Protein AF-A0A9Q8Q6I7-F1 (afdb_monomer)

Organism: NCBI:txid2060973

Secondary structure (DSSP, 8-state):
-HHHHHTT--HHHHHHHHHHHHHHHIIIIIHHHHHHHHHHHH-HHHHHHHHHHHHHHHHHH---TT--HHHHHHH--HHHHHHS-HHHHHHHHHHHHHH-----EEE--SSS-EE-TTSS-EE-TTPEEE-

Nearest PDB structures (foldseek):
  7nhl-assembly1_0  TM=2.483E-01  e=8.292E+00  Staphylococcus haemolyticus

Sequence (131 aa):
MQAMIEQRDDDIAISSFIIGAIFAGLINSWYNAAWIPCFLSYDSYWHERLRREVDEVVLKHRISRYETAADVLSRLSIREWEHEFPLIELGLRDSIRIVMTGASFRKNISGGGIRIGDSDEMIPNNAFAVC

Structure (mmCIF, N/CA/C/O backbone):
data_AF-A0A9Q8Q6I7-F1
#
_entry.id   AF-A0A9Q8Q6I7-F1
#
loop_
_atom_site.group_PDB
_atom_site.id
_atom_site.type_symbol
_atom_site.label_atom_id
_atom_site.label_alt_id
_atom_site.label_comp_id
_atom_site.label_asym_id
_atom_site.label_entity_id
_atom_site.label_seq_id
_atom_site.pdbx_PDB_ins_code
_atom_site.Cartn_x
_atom_site.Cartn_y
_atom_site.Cartn_z
_atom_site.occupancy
_atom_site.B_iso_or_equiv
_atom_site.auth_seq_id
_atom_site.auth_comp_id
_atom_site.auth_asym_id
_atom_site.auth_atom_id
_atom_site.pdbx_PDB_model_num
ATOM 1 N N . MET A 1 1 ? 17.477 13.407 -0.667 1.00 80.75 1 MET A N 1
ATOM 2 C CA . MET A 1 1 ? 17.737 14.823 -0.330 1.00 80.75 1 MET A CA 1
ATOM 3 C C . MET A 1 1 ? 19.165 15.023 0.163 1.00 80.75 1 MET A C 1
ATOM 5 O O . MET A 1 1 ? 19.909 15.659 -0.560 1.00 80.75 1 MET A O 1
ATOM 9 N N . GLN A 1 2 ? 19.584 14.438 1.295 1.00 85.88 2 GLN A N 1
ATOM 10 C CA . GLN A 1 2 ? 20.948 14.627 1.825 1.00 85.88 2 GLN A CA 1
ATOM 11 C C . GLN A 1 2 ? 22.056 14.346 0.790 1.00 85.88 2 GLN A C 1
ATOM 13 O O . GLN A 1 2 ? 22.913 15.189 0.563 1.00 85.88 2 GLN A O 1
ATOM 18 N N . ALA A 1 3 ? 21.955 13.229 0.063 1.00 91.75 3 ALA A N 1
ATOM 19 C CA . ALA A 1 3 ? 22.897 12.896 -1.008 1.00 91.75 3 ALA A CA 1
ATOM 20 C C . ALA A 1 3 ? 22.948 13.931 -2.156 1.00 91.75 3 ALA A C 1
ATOM 22 O O . ALA A 1 3 ? 24.001 14.112 -2.753 1.00 91.75 3 ALA A O 1
ATOM 23 N N . MET A 1 4 ? 21.834 14.610 -2.459 1.00 92.75 4 MET A N 1
ATOM 24 C CA . MET A 1 4 ? 21.757 15.632 -3.518 1.00 92.75 4 MET A CA 1
ATOM 25 C C . MET A 1 4 ? 22.390 16.954 -3.064 1.00 92.75 4 MET A C 1
ATOM 27 O O . MET A 1 4 ? 23.092 17.609 -3.825 1.00 92.75 4 MET A O 1
ATOM 31 N N . ILE A 1 5 ? 22.211 17.307 -1.785 1.00 92.75 5 ILE A N 1
ATOM 32 C CA . ILE A 1 5 ? 22.880 18.459 -1.160 1.00 92.75 5 ILE A CA 1
ATOM 33 C C . ILE A 1 5 ? 24.399 18.251 -1.169 1.00 92.75 5 ILE A C 1
ATOM 35 O O . ILE A 1 5 ? 25.155 19.151 -1.526 1.00 92.75 5 ILE A O 1
ATOM 39 N N . GLU A 1 6 ? 24.852 17.048 -0.815 1.00 95.31 6 GLU A N 1
ATOM 40 C CA . GLU A 1 6 ? 26.274 16.684 -0.826 1.00 95.31 6 GLU A CA 1
ATOM 41 C C . GLU A 1 6 ? 26.877 16.723 -2.237 1.00 95.31 6 GLU A C 1
ATOM 43 O O . GLU A 1 6 ? 28.029 17.127 -2.403 1.00 95.31 6 GLU A O 1
ATOM 48 N N . GLN A 1 7 ? 26.086 16.378 -3.257 1.00 94.88 7 GLN A N 1
ATOM 49 C CA . GLN A 1 7 ? 26.461 16.475 -4.673 1.00 94.88 7 GLN A CA 1
ATOM 50 C C . GLN A 1 7 ? 26.379 17.902 -5.234 1.00 94.88 7 GLN A C 1
ATOM 52 O O . GLN A 1 7 ? 26.824 18.134 -6.356 1.00 94.88 7 GLN A O 1
ATOM 57 N N . ARG A 1 8 ? 25.901 18.869 -4.435 1.00 93.06 8 ARG A N 1
ATOM 58 C CA . ARG A 1 8 ? 25.655 20.261 -4.843 1.00 93.06 8 ARG A CA 1
ATOM 59 C C . ARG A 1 8 ? 24.715 20.359 -6.045 1.00 93.06 8 ARG A C 1
ATOM 61 O O . ARG A 1 8 ? 24.922 21.197 -6.924 1.00 93.06 8 ARG A O 1
ATOM 68 N N . ASP A 1 9 ? 23.700 19.500 -6.067 1.00 93.50 9 ASP A N 1
ATOM 69 C CA . ASP A 1 9 ? 22.609 19.608 -7.029 1.00 93.50 9 ASP A CA 1
ATOM 70 C C . ASP A 1 9 ? 21.893 20.956 -6.867 1.00 93.50 9 ASP A C 1
ATOM 72 O O . ASP A 1 9 ? 21.823 21.515 -5.772 1.00 93.50 9 ASP A O 1
ATOM 76 N N . ASP A 1 10 ? 21.353 21.472 -7.970 1.00 95.50 10 ASP A N 1
ATOM 77 C CA . ASP A 1 10 ? 20.611 22.732 -7.988 1.00 95.50 10 ASP A CA 1
ATOM 78 C C . ASP A 1 10 ? 19.342 22.668 -7.115 1.00 95.50 10 ASP A C 1
ATOM 80 O O . ASP A 1 10 ? 18.645 21.647 -7.067 1.00 95.50 10 ASP A O 1
ATOM 84 N N . ASP A 1 11 ? 18.998 23.780 -6.461 1.00 94.06 11 ASP A N 1
ATOM 85 C CA . ASP A 1 11 ? 17.848 23.865 -5.554 1.00 94.06 11 ASP A CA 1
ATOM 86 C C . ASP A 1 11 ? 16.521 23.500 -6.247 1.00 94.06 11 ASP A C 1
ATOM 88 O O . ASP A 1 11 ? 15.635 22.901 -5.622 1.00 94.06 11 ASP A O 1
ATOM 92 N N . ILE A 1 12 ? 16.370 23.796 -7.546 1.00 95.06 12 ILE A N 1
ATOM 93 C CA . ILE A 1 12 ? 15.186 23.415 -8.330 1.00 95.06 12 ILE A CA 1
ATOM 94 C C . ILE A 1 12 ? 15.158 21.900 -8.540 1.00 95.06 12 ILE A C 1
ATOM 96 O O . ILE A 1 12 ? 14.086 21.294 -8.459 1.00 95.06 12 ILE A O 1
ATOM 100 N N . ALA A 1 13 ? 16.309 21.265 -8.771 1.00 94.00 13 ALA A N 1
ATOM 101 C CA . ALA A 1 13 ? 16.401 19.814 -8.916 1.00 94.00 13 ALA A CA 1
ATOM 102 C C . ALA A 1 13 ? 16.054 19.098 -7.600 1.00 94.00 13 ALA A C 1
ATOM 104 O O . ALA A 1 13 ? 15.245 18.165 -7.599 1.00 94.00 13 ALA A O 1
ATOM 105 N N . ILE A 1 14 ? 16.583 19.584 -6.472 1.00 94.88 14 ILE A N 1
ATOM 106 C CA . ILE A 1 14 ? 16.255 19.072 -5.133 1.00 94.88 14 ILE A CA 1
ATOM 107 C C . ILE A 1 14 ? 14.756 19.241 -4.848 1.00 94.88 14 ILE A C 1
ATOM 109 O O . ILE A 1 14 ? 14.093 18.292 -4.420 1.00 94.88 14 ILE A O 1
ATOM 113 N N . SER A 1 15 ? 14.197 20.417 -5.140 1.00 94.69 15 SER A N 1
ATOM 114 C CA . SER A 1 15 ? 12.769 20.701 -4.952 1.00 94.69 15 SER A CA 1
ATOM 115 C C . SER A 1 15 ? 11.886 19.803 -5.822 1.00 94.69 15 SER A C 1
ATOM 117 O O . SER A 1 15 ? 10.910 19.230 -5.337 1.00 94.69 15 SER A O 1
ATOM 119 N N . SER A 1 16 ? 12.255 19.614 -7.090 1.00 94.12 16 SER A N 1
ATOM 120 C CA . SER A 1 16 ? 11.529 18.753 -8.030 1.00 94.12 16 SER A CA 1
ATOM 121 C C . SER A 1 16 ? 11.536 17.294 -7.580 1.00 94.12 16 SER A C 1
ATOM 123 O O . SER A 1 16 ? 10.505 16.625 -7.647 1.00 94.12 16 SER A O 1
ATOM 125 N N . PHE A 1 17 ? 12.666 16.808 -7.057 1.00 93.38 17 PHE A N 1
ATOM 126 C CA . PHE A 1 17 ? 12.756 15.473 -6.472 1.00 93.38 17 PHE A CA 1
ATOM 127 C C . PHE A 1 17 ? 11.813 15.313 -5.271 1.00 93.38 17 PHE A C 1
ATOM 129 O O . PHE A 1 17 ? 11.090 14.321 -5.191 1.00 93.38 17 PHE A O 1
ATOM 136 N N . ILE A 1 18 ? 11.782 16.288 -4.356 1.00 93.12 18 ILE A N 1
ATOM 137 C CA . ILE A 1 18 ? 10.902 16.252 -3.177 1.00 93.12 18 ILE A CA 1
ATOM 138 C C . ILE A 1 18 ? 9.429 16.215 -3.601 1.00 93.12 18 ILE A C 1
ATOM 140 O O . ILE A 1 18 ? 8.676 15.363 -3.129 1.00 93.12 18 ILE A O 1
ATOM 144 N N . ILE A 1 19 ? 9.025 17.093 -4.523 1.00 93.44 19 ILE A N 1
ATOM 145 C CA . ILE A 1 19 ? 7.651 17.139 -5.041 1.00 93.44 19 ILE A CA 1
ATOM 146 C C . ILE A 1 19 ? 7.290 15.811 -5.722 1.00 93.44 19 ILE A C 1
ATOM 148 O O . ILE A 1 19 ? 6.222 15.256 -5.459 1.00 93.44 19 ILE A O 1
ATOM 152 N N . GLY A 1 20 ? 8.192 15.265 -6.542 1.00 92.00 20 GLY A N 1
ATOM 153 C CA . GLY A 1 20 ? 8.004 13.974 -7.203 1.00 92.00 20 GLY A CA 1
ATOM 154 C C . GLY A 1 20 ? 7.857 12.812 -6.218 1.00 92.00 20 GLY A C 1
ATOM 155 O O . GLY A 1 20 ? 6.980 11.969 -6.394 1.00 92.00 20 GLY A O 1
ATOM 156 N N . ALA A 1 21 ? 8.654 12.788 -5.147 1.00 90.31 21 ALA A N 1
ATOM 157 C CA . ALA A 1 21 ? 8.570 11.764 -4.107 1.00 90.31 21 ALA A CA 1
ATOM 158 C C . ALA A 1 21 ? 7.237 11.822 -3.341 1.00 90.31 21 ALA A C 1
ATOM 160 O O . ALA A 1 21 ? 6.621 10.784 -3.098 1.00 90.31 21 ALA A O 1
ATOM 161 N N . ILE A 1 22 ? 6.758 13.028 -3.014 1.00 90.44 22 ILE A N 1
ATOM 162 C CA . ILE A 1 22 ? 5.444 13.227 -2.383 1.00 90.44 22 ILE A CA 1
ATOM 163 C C . ILE A 1 22 ? 4.336 12.721 -3.311 1.00 90.44 22 ILE A C 1
ATOM 165 O O . ILE A 1 22 ? 3.480 11.944 -2.891 1.00 90.44 22 ILE A O 1
ATOM 169 N N . PHE A 1 23 ? 4.376 13.114 -4.584 1.00 88.19 23 PHE A N 1
ATOM 170 C CA . PHE A 1 23 ? 3.392 12.694 -5.579 1.00 88.19 23 PHE A CA 1
ATOM 171 C C . PHE A 1 23 ? 3.355 11.167 -5.745 1.00 88.19 23 PHE A C 1
ATOM 173 O O . PHE A 1 23 ? 2.280 10.567 -5.713 1.00 88.19 23 PHE A O 1
ATOM 180 N N . ALA A 1 24 ? 4.526 10.528 -5.834 1.00 86.81 24 ALA A N 1
ATOM 181 C CA . ALA A 1 24 ? 4.647 9.076 -5.933 1.00 86.81 24 ALA A CA 1
ATOM 182 C C . ALA A 1 24 ? 4.082 8.345 -4.700 1.00 86.81 24 ALA A C 1
ATOM 184 O O . ALA A 1 24 ? 3.429 7.310 -4.847 1.00 86.81 24 ALA A O 1
ATOM 185 N N . GLY A 1 25 ? 4.298 8.878 -3.492 1.00 81.25 25 GLY A N 1
ATOM 186 C CA . GLY A 1 25 ? 3.751 8.306 -2.258 1.00 81.25 25 GLY A CA 1
ATOM 187 C C . GLY A 1 25 ? 2.228 8.447 -2.152 1.00 81.25 25 GLY A C 1
ATOM 188 O O . GLY A 1 25 ? 1.537 7.500 -1.774 1.00 81.25 25 GLY A O 1
ATOM 189 N N . LEU A 1 26 ? 1.689 9.610 -2.527 1.00 83.25 26 LEU A N 1
ATOM 190 C CA . LEU A 1 26 ? 0.254 9.891 -2.437 1.00 83.25 26 LEU A CA 1
ATOM 191 C C . LEU A 1 26 ? -0.565 9.072 -3.441 1.00 83.25 26 LEU A C 1
ATOM 193 O O . LEU A 1 26 ? -1.595 8.505 -3.078 1.00 83.25 26 LEU A O 1
ATOM 197 N N . ILE A 1 27 ? -0.119 8.965 -4.693 1.00 77.12 27 ILE A N 1
ATOM 198 C CA . ILE A 1 27 ? -0.892 8.243 -5.714 1.00 77.12 27 ILE A CA 1
ATOM 199 C C . ILE A 1 27 ? -0.951 6.743 -5.434 1.00 77.12 27 ILE A C 1
ATOM 201 O O . ILE A 1 27 ? -1.987 6.126 -5.650 1.00 77.12 27 ILE A O 1
ATOM 205 N N . ASN A 1 28 ? 0.121 6.133 -4.937 1.00 74.19 28 ASN A N 1
ATOM 206 C CA . ASN A 1 28 ? 0.119 4.682 -4.772 1.00 74.19 28 ASN A CA 1
ATOM 207 C C . ASN A 1 28 ? -0.600 4.237 -3.497 1.00 74.19 28 ASN A C 1
ATOM 209 O O . ASN A 1 28 ? -1.345 3.263 -3.538 1.00 74.19 28 ASN A O 1
ATOM 213 N N . SER A 1 29 ? -0.435 4.951 -2.383 1.00 77.44 29 SER A N 1
ATOM 214 C CA . SER A 1 29 ? -1.000 4.508 -1.102 1.00 77.44 29 SER A CA 1
ATOM 215 C C . SER A 1 29 ? -2.318 5.199 -0.769 1.00 77.44 29 SER A C 1
ATOM 217 O O . SER A 1 29 ? -3.306 4.528 -0.484 1.00 77.44 29 SER A O 1
ATOM 219 N N . TRP A 1 30 ? -2.371 6.534 -0.831 1.00 81.94 30 TRP A N 1
ATOM 220 C CA . TRP A 1 30 ? -3.558 7.288 -0.408 1.00 81.94 30 TRP A CA 1
ATOM 221 C C . TRP A 1 30 ? -4.736 7.093 -1.364 1.00 81.94 30 TRP A C 1
ATOM 223 O O . TRP A 1 30 ? -5.842 6.778 -0.927 1.00 81.94 30 TRP A O 1
ATOM 233 N N . TYR A 1 31 ? -4.500 7.238 -2.670 1.00 87.69 31 TYR A N 1
ATOM 234 C CA . TYR A 1 31 ? -5.557 7.071 -3.669 1.00 87.69 31 TYR A CA 1
ATOM 235 C C . TYR A 1 31 ? -6.157 5.657 -3.632 1.00 87.69 31 TYR A C 1
ATOM 237 O O . TYR A 1 31 ? -7.376 5.519 -3.605 1.00 87.69 31 TYR A O 1
ATOM 245 N N . ASN A 1 32 ? -5.328 4.611 -3.536 1.00 87.75 32 ASN A N 1
ATOM 246 C CA . ASN A 1 32 ? -5.818 3.233 -3.420 1.00 87.75 32 ASN A CA 1
ATOM 247 C C . ASN A 1 32 ? -6.519 2.958 -2.080 1.00 87.75 32 ASN A C 1
ATOM 249 O O . ASN A 1 32 ? -7.518 2.237 -2.055 1.00 87.75 32 ASN A O 1
ATOM 253 N N . ALA A 1 33 ? -6.058 3.547 -0.972 1.00 88.94 33 ALA A N 1
ATOM 254 C CA . ALA A 1 33 ? -6.734 3.421 0.319 1.00 88.94 33 ALA A CA 1
ATOM 255 C C . ALA A 1 33 ? -8.127 4.075 0.312 1.00 88.94 33 ALA A C 1
ATOM 257 O O . ALA A 1 33 ? -9.057 3.5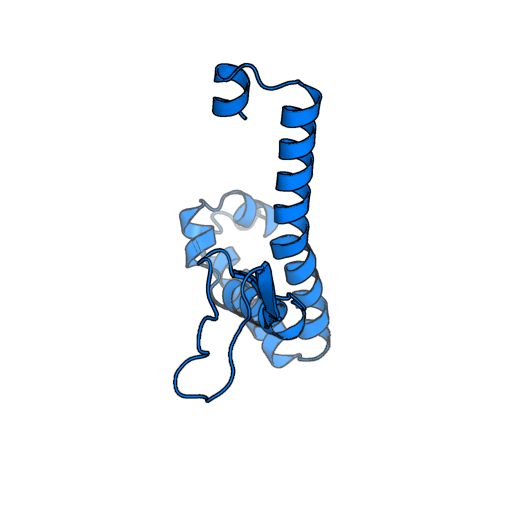41 0.913 1.00 88.94 33 ALA A O 1
ATOM 258 N N . ALA A 1 34 ? -8.308 5.184 -0.415 1.00 91.44 34 ALA A N 1
ATOM 259 C CA . ALA A 1 34 ? -9.598 5.867 -0.532 1.00 91.44 34 ALA A CA 1
ATOM 260 C C . ALA A 1 34 ? -10.684 5.017 -1.220 1.00 91.44 34 ALA A C 1
ATOM 262 O O . ALA A 1 34 ? -11.869 5.222 -0.967 1.00 91.44 34 ALA A O 1
ATOM 263 N N . TRP A 1 35 ? -10.301 4.031 -2.039 1.00 92.50 35 TRP A N 1
ATOM 264 C CA . TRP A 1 35 ? -11.244 3.102 -2.671 1.00 92.50 35 TRP A CA 1
ATOM 265 C C . TRP A 1 35 ? -11.746 1.997 -1.742 1.00 92.50 35 TRP A C 1
ATOM 267 O O . TRP A 1 35 ? -12.820 1.449 -1.984 1.00 92.50 35 TRP A O 1
ATOM 277 N N . ILE A 1 36 ? -11.023 1.691 -0.661 1.00 93.19 36 ILE A N 1
ATOM 278 C CA . ILE A 1 36 ? -11.428 0.675 0.319 1.00 93.19 36 ILE A CA 1
ATOM 279 C C . ILE A 1 36 ? -12.842 0.954 0.862 1.00 93.19 36 ILE A C 1
ATOM 281 O O . ILE A 1 36 ? -13.700 0.088 0.698 1.00 93.19 36 ILE A O 1
ATOM 285 N N . PRO A 1 37 ? -13.166 2.134 1.437 1.00 93.44 37 PRO A N 1
ATOM 286 C CA . PRO A 1 37 ? -14.524 2.402 1.914 1.00 93.44 37 PRO A CA 1
ATOM 287 C C . PRO A 1 37 ? -15.571 2.361 0.794 1.00 93.44 37 PRO A C 1
ATOM 289 O O . PRO A 1 37 ? -16.705 1.958 1.048 1.00 93.44 37 PRO A O 1
ATOM 292 N N . CYS A 1 38 ? -15.209 2.710 -0.447 1.00 94.19 38 CYS A N 1
ATOM 293 C CA . CYS A 1 38 ? -16.109 2.565 -1.589 1.00 94.19 38 CYS A CA 1
ATOM 294 C C . CYS A 1 38 ? -16.453 1.090 -1.826 1.00 94.19 38 CYS A C 1
ATOM 296 O O . CYS A 1 38 ? -17.634 0.763 -1.882 1.00 94.19 38 CYS A O 1
ATOM 298 N N . PHE A 1 39 ? -15.468 0.190 -1.891 1.00 93.31 39 PHE A N 1
ATOM 299 C CA . PHE A 1 39 ? -15.722 -1.246 -2.068 1.00 93.31 39 PHE A CA 1
ATOM 300 C C . PHE A 1 39 ? -16.491 -1.852 -0.894 1.00 93.31 39 PHE A C 1
ATOM 302 O O . PHE A 1 39 ? -17.448 -2.596 -1.103 1.00 93.31 39 PHE A O 1
ATOM 309 N N . LEU A 1 40 ? -16.146 -1.468 0.336 1.00 94.81 40 LEU A N 1
ATOM 310 C CA . LEU A 1 40 ? -16.845 -1.933 1.534 1.00 94.81 40 LEU A CA 1
ATOM 311 C C . LEU A 1 40 ? -18.300 -1.454 1.596 1.00 94.81 40 LEU A C 1
ATOM 313 O O . LEU A 1 40 ? -19.140 -2.146 2.162 1.00 94.81 40 LEU A O 1
ATOM 317 N N . SER A 1 41 ? -18.636 -0.318 0.981 1.00 95.12 41 SER A N 1
ATOM 318 C CA . SER A 1 41 ? -20.029 0.143 0.934 1.00 95.12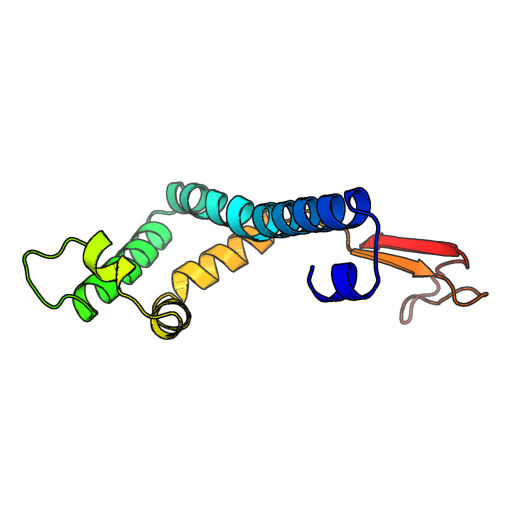 41 SER A CA 1
ATOM 319 C C . SER A 1 41 ? -20.949 -0.764 0.102 1.00 95.12 41 SER A C 1
ATOM 321 O O . SER A 1 41 ? -22.158 -0.765 0.329 1.00 95.12 41 SER A O 1
ATOM 323 N N . TYR A 1 42 ? -20.391 -1.566 -0.814 1.00 93.81 42 TYR A N 1
ATOM 324 C CA . TYR A 1 42 ? -21.141 -2.503 -1.659 1.00 93.81 42 TYR A CA 1
ATOM 325 C C . TYR A 1 42 ? -21.193 -3.936 -1.115 1.00 93.81 42 TYR A C 1
ATOM 327 O O . TYR A 1 42 ? -22.033 -4.714 -1.563 1.00 93.81 42 TYR A O 1
ATOM 335 N N . ASP A 1 43 ? -20.335 -4.295 -0.156 1.00 94.44 43 ASP A N 1
ATOM 336 C CA . ASP A 1 43 ? -20.282 -5.640 0.423 1.00 94.44 43 ASP A CA 1
ATOM 337 C C . ASP A 1 43 ? -20.321 -5.581 1.956 1.00 94.44 43 ASP A C 1
ATOM 339 O O . ASP A 1 43 ? -19.320 -5.339 2.639 1.00 94.44 43 ASP A O 1
ATOM 343 N N . SER A 1 44 ? -21.506 -5.851 2.512 1.00 95.38 44 SER A N 1
ATOM 344 C CA . SER A 1 44 ? -21.731 -5.835 3.958 1.00 95.38 44 SER A CA 1
ATOM 345 C C . SER A 1 44 ? -20.928 -6.899 4.707 1.00 95.38 44 SER A C 1
ATOM 347 O O . SER A 1 44 ? -20.606 -6.697 5.876 1.00 95.38 44 SER A O 1
ATOM 349 N N . TYR A 1 45 ? -20.611 -8.028 4.064 1.00 96.25 45 TYR A N 1
ATOM 350 C CA . TYR A 1 45 ? -19.836 -9.098 4.684 1.00 96.25 45 TYR A CA 1
ATOM 351 C C . TYR A 1 45 ? -18.387 -8.653 4.903 1.00 96.25 45 TYR A C 1
ATOM 353 O O . TYR A 1 45 ? -17.872 -8.773 6.018 1.00 96.25 45 TYR A O 1
ATOM 361 N N . TRP A 1 46 ? -17.740 -8.087 3.881 1.00 95.25 46 TRP A N 1
ATOM 362 C CA . TRP A 1 46 ? -16.366 -7.590 4.020 1.00 95.25 46 TRP A CA 1
ATOM 363 C C . TRP A 1 46 ? -16.276 -6.373 4.926 1.00 95.25 46 TRP A C 1
ATOM 365 O O . TRP A 1 46 ? -15.374 -6.289 5.759 1.00 95.25 46 TRP A O 1
ATOM 375 N N . HIS A 1 47 ? -17.245 -5.470 4.820 1.00 96.06 47 HIS A N 1
ATOM 376 C CA . HIS A 1 47 ? -17.351 -4.317 5.698 1.00 96.06 47 HIS A CA 1
ATOM 377 C C . HIS A 1 47 ? -17.438 -4.704 7.177 1.00 96.06 47 HIS A C 1
ATOM 379 O O . HIS A 1 47 ? -16.747 -4.116 8.009 1.00 96.06 47 HIS A O 1
ATOM 385 N N . GLU A 1 48 ? -18.246 -5.709 7.516 1.00 97.06 48 GLU A N 1
ATOM 386 C CA . GLU A 1 48 ? -18.359 -6.169 8.898 1.00 97.06 48 GLU A CA 1
ATOM 387 C C . GLU A 1 48 ? -17.089 -6.868 9.385 1.00 97.06 48 GLU A C 1
ATOM 389 O O . GLU A 1 48 ? -16.655 -6.651 10.515 1.00 97.06 48 GLU A O 1
ATOM 394 N N . ARG A 1 49 ? -16.433 -7.660 8.529 1.00 96.56 49 ARG A N 1
ATOM 395 C CA . ARG A 1 49 ? -15.173 -8.320 8.896 1.00 96.56 49 ARG A CA 1
ATOM 396 C C . ARG A 1 49 ? -14.047 -7.332 9.175 1.00 96.56 49 ARG A C 1
ATOM 398 O O . ARG A 1 49 ? -13.329 -7.526 10.151 1.00 96.56 49 ARG A O 1
ATOM 405 N N . LEU A 1 50 ? -13.901 -6.301 8.341 1.00 95.62 50 LEU A N 1
ATOM 406 C CA . LEU A 1 50 ? -12.888 -5.264 8.545 1.00 95.62 50 LEU A CA 1
ATOM 407 C C . LEU A 1 50 ? -13.176 -4.421 9.787 1.00 95.62 50 LEU A C 1
ATOM 409 O O . LEU A 1 50 ? -12.261 -4.142 10.555 1.00 95.62 50 LEU A O 1
ATOM 413 N N . ARG A 1 51 ? -14.443 -4.053 10.024 1.00 96.25 51 ARG A N 1
ATOM 414 C CA . ARG A 1 51 ? -14.830 -3.378 11.271 1.00 96.25 51 ARG A CA 1
ATOM 415 C C . ARG A 1 51 ? -14.450 -4.218 12.484 1.00 96.25 51 ARG A C 1
ATOM 417 O O . ARG A 1 51 ? -13.831 -3.698 13.404 1.00 96.25 51 ARG A O 1
ATOM 424 N N . ARG A 1 52 ? -14.785 -5.510 12.462 1.00 97.81 52 ARG A N 1
ATOM 425 C CA . ARG A 1 52 ? -14.495 -6.409 13.577 1.00 97.81 52 ARG A CA 1
ATOM 426 C C . ARG A 1 52 ? -12.997 -6.528 13.854 1.00 97.81 52 ARG A C 1
ATOM 428 O O . ARG A 1 52 ? -12.629 -6.538 15.017 1.00 97.81 52 ARG A O 1
ATOM 435 N N . GLU A 1 53 ? -12.146 -6.572 12.827 1.00 97.75 53 GLU A N 1
ATOM 436 C CA . GLU A 1 53 ? -10.686 -6.530 13.014 1.00 97.75 53 GLU A CA 1
ATOM 437 C C . GLU A 1 53 ? -10.260 -5.267 13.778 1.00 97.75 53 GLU A C 1
ATOM 439 O O . GLU A 1 53 ? -9.562 -5.362 14.785 1.00 97.75 53 GLU A O 1
ATOM 444 N N . VAL A 1 54 ? -10.740 -4.090 13.363 1.00 97.06 54 VAL A N 1
ATOM 445 C CA . VAL A 1 54 ? -10.441 -2.828 14.061 1.00 97.06 54 VAL A CA 1
ATOM 446 C C . VAL A 1 54 ? -10.936 -2.862 15.507 1.00 97.06 54 VAL A C 1
ATOM 448 O O . VAL A 1 54 ? -10.196 -2.485 16.416 1.00 97.06 54 VAL A O 1
ATOM 451 N N . ASP A 1 55 ? -12.158 -3.339 15.737 1.00 97.81 55 ASP A N 1
ATOM 452 C CA . ASP A 1 55 ? -12.738 -3.438 17.076 1.00 97.81 55 ASP A CA 1
ATOM 453 C C . ASP A 1 55 ? -11.946 -4.406 17.971 1.00 97.81 55 ASP A C 1
ATOM 455 O O . ASP A 1 55 ? -11.677 -4.090 19.130 1.00 97.81 55 ASP A O 1
ATOM 459 N N . GLU A 1 56 ? -11.521 -5.558 17.445 1.00 98.00 56 GLU A N 1
ATOM 460 C CA . GLU A 1 56 ? -10.712 -6.551 18.162 1.00 98.00 56 GLU A CA 1
ATOM 461 C C . GLU A 1 56 ? -9.344 -5.984 18.566 1.00 98.00 56 GLU A C 1
ATOM 463 O O . GLU A 1 56 ? -8.936 -6.137 19.722 1.00 98.00 56 GLU A O 1
ATOM 468 N N . VAL A 1 57 ? -8.664 -5.264 17.667 1.00 97.88 57 VAL A N 1
ATOM 469 C CA . VAL A 1 57 ? -7.383 -4.605 17.976 1.00 97.88 57 VAL A CA 1
ATOM 470 C C . VAL A 1 57 ? -7.575 -3.497 19.011 1.00 97.88 57 VAL A C 1
ATOM 472 O O . VAL A 1 57 ? -6.831 -3.420 19.992 1.00 97.88 57 VAL A O 1
ATOM 475 N N . VAL A 1 58 ? -8.612 -2.668 18.861 1.00 98.00 58 VAL A N 1
ATOM 476 C CA . VAL A 1 58 ? -8.928 -1.620 19.841 1.00 98.00 58 VAL A CA 1
ATOM 477 C C . VAL A 1 58 ? -9.209 -2.227 21.215 1.00 98.00 58 VAL A C 1
ATOM 479 O O . VAL A 1 58 ? -8.727 -1.703 22.216 1.00 98.00 58 VAL A O 1
ATOM 482 N N . LEU A 1 59 ? -9.957 -3.329 21.290 1.00 97.62 59 LEU A N 1
ATOM 483 C CA . LEU A 1 59 ? -10.239 -4.024 22.547 1.00 97.62 59 LEU A CA 1
ATOM 484 C C . LEU A 1 59 ? -8.972 -4.621 23.168 1.00 97.62 59 LEU A C 1
ATOM 486 O O . LEU A 1 59 ? -8.770 -4.487 24.374 1.00 97.62 59 LEU A O 1
ATOM 490 N N . LYS A 1 60 ? -8.109 -5.237 22.355 1.00 97.31 60 LYS A N 1
ATOM 491 C CA . LYS A 1 60 ? -6.856 -5.868 22.791 1.00 97.31 60 LYS A CA 1
ATOM 492 C C . LYS A 1 60 ? -5.862 -4.873 23.398 1.00 97.31 60 LYS A C 1
ATOM 494 O O . LYS A 1 60 ? -5.212 -5.204 24.386 1.00 97.31 60 LYS A O 1
ATOM 499 N N . HIS A 1 61 ? -5.748 -3.671 22.830 1.00 96.94 61 HIS A N 1
ATOM 500 C CA . HIS A 1 61 ? -4.772 -2.653 23.257 1.00 96.94 61 HIS A CA 1
ATOM 501 C C . HIS A 1 61 ? -5.362 -1.575 24.188 1.00 96.94 61 HIS A C 1
ATOM 503 O O . HIS A 1 61 ? -4.665 -0.626 24.575 1.00 96.94 61 HIS A O 1
ATOM 509 N N . ARG A 1 62 ? -6.640 -1.701 24.572 1.00 96.94 62 ARG A N 1
ATOM 510 C CA . ARG A 1 62 ? -7.286 -0.795 25.526 1.00 96.94 62 ARG A CA 1
ATOM 511 C C . ARG A 1 62 ? -6.788 -1.064 26.943 1.00 96.94 62 ARG A C 1
ATOM 513 O O . ARG A 1 62 ? -6.892 -2.171 27.459 1.00 96.94 62 ARG A O 1
ATOM 520 N N . ILE A 1 63 ? -6.307 -0.014 27.597 1.00 96.50 63 ILE A N 1
ATOM 521 C CA . ILE A 1 63 ? -5.822 -0.044 28.981 1.00 96.50 63 ILE A CA 1
ATOM 522 C C . ILE A 1 63 ? -6.929 0.404 29.937 1.00 96.50 63 ILE A C 1
ATOM 524 O O . ILE A 1 63 ? -7.051 -0.112 31.047 1.00 96.50 63 ILE A O 1
ATOM 528 N N . SER A 1 64 ? -7.758 1.362 29.515 1.00 95.06 64 SER A N 1
ATOM 529 C CA . SER A 1 64 ? -8.824 1.923 30.344 1.00 95.06 64 SER A CA 1
ATOM 530 C C . SER A 1 64 ? -10.140 2.041 29.588 1.00 95.06 64 SER A C 1
ATOM 532 O O . SER A 1 64 ? -10.179 2.358 28.403 1.00 95.06 64 SER A O 1
ATOM 534 N N . ARG A 1 65 ? -11.258 1.865 30.301 1.00 92.38 65 ARG A N 1
ATOM 535 C CA . ARG A 1 65 ? -12.612 2.018 29.739 1.00 92.38 65 ARG A CA 1
ATOM 536 C C . ARG A 1 65 ? -12.923 3.432 29.232 1.00 92.38 65 ARG A C 1
ATOM 538 O O . ARG A 1 65 ? -13.910 3.603 28.529 1.00 92.38 65 ARG A O 1
ATOM 545 N N . TYR A 1 66 ? -12.129 4.422 29.640 1.00 94.94 66 TYR A N 1
ATOM 546 C CA . TYR A 1 66 ? -12.290 5.818 29.235 1.00 94.94 66 TYR A CA 1
ATOM 547 C C . TYR A 1 66 ? -11.542 6.159 27.941 1.00 94.94 66 TYR A C 1
ATOM 549 O O . TYR A 1 66 ? -11.745 7.246 27.414 1.00 94.94 66 TYR A O 1
ATOM 557 N N . GLU A 1 67 ? -10.692 5.259 27.436 1.00 96.19 67 GLU A N 1
ATOM 558 C CA . GLU A 1 67 ? -9.992 5.470 26.169 1.00 96.19 67 GLU A CA 1
ATOM 559 C C . GLU A 1 67 ? -10.952 5.303 24.990 1.00 96.19 67 GLU A C 1
ATOM 561 O O . GLU A 1 67 ? -11.704 4.324 24.891 1.00 96.19 67 GLU A O 1
ATOM 566 N N . THR A 1 68 ? -10.896 6.258 24.069 1.00 96.81 68 THR A N 1
ATOM 567 C CA . THR A 1 68 ? -11.547 6.147 22.767 1.00 96.81 68 THR A CA 1
ATOM 568 C C . THR A 1 68 ? -10.763 5.193 21.862 1.00 96.81 68 THR A C 1
ATOM 570 O O . THR A 1 68 ? -9.604 4.865 22.119 1.00 96.81 68 THR A O 1
ATOM 573 N N . ALA A 1 69 ? -11.373 4.743 20.762 1.00 96.38 69 ALA A N 1
ATOM 574 C CA . ALA A 1 69 ? -10.646 3.975 19.748 1.00 96.38 69 ALA A CA 1
ATOM 575 C C . ALA A 1 69 ? -9.454 4.764 19.174 1.00 96.38 69 ALA A C 1
ATOM 577 O O . ALA A 1 69 ? -8.395 4.189 18.948 1.00 96.38 69 ALA A O 1
ATOM 578 N N . ALA A 1 70 ? -9.601 6.083 19.001 1.00 97.00 70 ALA A N 1
ATOM 579 C CA . ALA A 1 70 ? -8.531 6.948 18.511 1.00 97.00 70 ALA A CA 1
ATOM 580 C C . ALA A 1 70 ? -7.336 6.994 19.476 1.00 97.00 70 ALA A C 1
ATOM 582 O O . ALA A 1 70 ? -6.195 6.890 19.026 1.00 97.00 70 ALA A O 1
ATOM 583 N N . ASP A 1 71 ? -7.589 7.068 20.789 1.00 97.56 71 ASP A N 1
ATOM 584 C CA . ASP A 1 71 ? -6.526 7.032 21.802 1.00 97.56 71 ASP A CA 1
ATOM 585 C C . ASP A 1 71 ? -5.727 5.726 21.706 1.00 97.56 71 ASP A C 1
ATOM 587 O O . ASP A 1 71 ? -4.498 5.752 21.675 1.00 97.56 71 ASP A O 1
ATOM 591 N N . VAL A 1 72 ? -6.420 4.588 21.574 1.00 97.75 72 VAL A N 1
ATOM 592 C CA . VAL A 1 72 ? -5.778 3.273 21.439 1.00 97.75 72 VAL A CA 1
ATOM 593 C C . VAL A 1 72 ? -4.958 3.180 20.149 1.00 97.75 72 VAL A C 1
ATOM 595 O O . VAL A 1 72 ? -3.776 2.845 20.207 1.00 97.75 72 VAL A O 1
ATOM 598 N N . LEU A 1 73 ? -5.552 3.515 18.997 1.00 97.12 73 LEU A N 1
ATOM 599 C CA . LEU A 1 73 ? -4.895 3.417 17.687 1.00 97.12 73 LEU A CA 1
ATOM 600 C C . LEU A 1 73 ? -3.673 4.340 17.575 1.00 97.12 73 LEU A C 1
ATOM 602 O O . LEU A 1 73 ? -2.659 3.952 17.000 1.00 97.12 73 LEU A O 1
ATOM 606 N N . SER A 1 74 ? -3.734 5.543 18.156 1.00 96.94 74 SER A N 1
ATOM 607 C CA . SER A 1 74 ? -2.619 6.503 18.130 1.00 96.94 74 SER A CA 1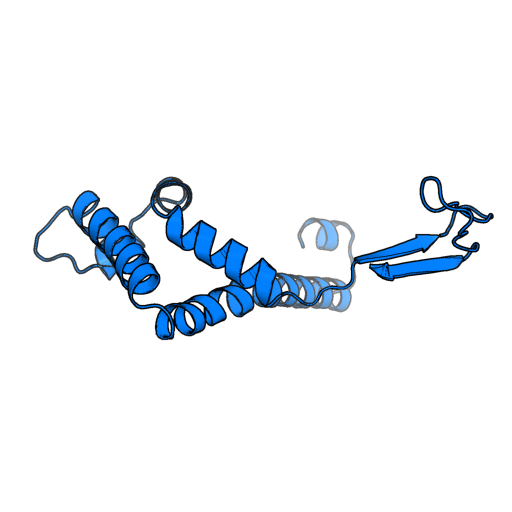
ATOM 608 C C . SER A 1 74 ? -1.383 6.043 18.910 1.00 96.94 74 SER A C 1
ATOM 610 O O . SER A 1 74 ? -0.279 6.516 18.644 1.00 96.94 74 SER A O 1
ATOM 612 N N . ARG A 1 75 ? -1.559 5.118 19.863 1.00 96.69 75 ARG A N 1
ATOM 613 C CA . ARG A 1 75 ? -0.479 4.575 20.696 1.00 96.69 75 ARG A CA 1
ATOM 614 C C . ARG A 1 75 ? 0.180 3.334 20.096 1.00 96.69 75 ARG A C 1
ATOM 616 O O . ARG A 1 75 ? 1.257 2.961 20.560 1.00 96.69 75 ARG A O 1
ATOM 623 N N . LEU A 1 76 ? -0.441 2.696 19.103 1.00 97.69 76 LEU A N 1
ATOM 624 C CA . LEU A 1 76 ? 0.126 1.509 18.473 1.00 97.69 76 LEU A CA 1
ATOM 625 C C . LEU A 1 76 ? 1.517 1.818 17.909 1.00 97.69 76 LEU A C 1
ATOM 627 O O . LEU A 1 76 ? 1.731 2.788 17.179 1.00 97.69 76 LEU A O 1
ATOM 631 N N . SER A 1 77 ? 2.472 0.968 18.256 1.00 97.50 77 SER A N 1
ATOM 632 C CA . SER A 1 77 ? 3.801 0.949 17.668 1.00 97.50 77 SER A CA 1
ATOM 633 C C . SER A 1 77 ? 3.733 0.569 16.190 1.00 97.50 77 SER A C 1
ATOM 635 O O . SER A 1 77 ? 2.780 -0.058 15.727 1.00 97.50 77 SER A O 1
ATOM 637 N N . ILE A 1 78 ? 4.792 0.885 15.440 1.00 95.75 78 ILE A N 1
ATOM 638 C CA . ILE A 1 78 ? 4.889 0.496 14.027 1.00 95.75 78 ILE A CA 1
ATOM 639 C C . ILE A 1 78 ? 4.728 -1.018 13.832 1.00 95.75 78 ILE A C 1
ATOM 641 O O . ILE A 1 78 ? 4.053 -1.456 12.910 1.00 95.75 78 ILE A O 1
ATOM 645 N N . A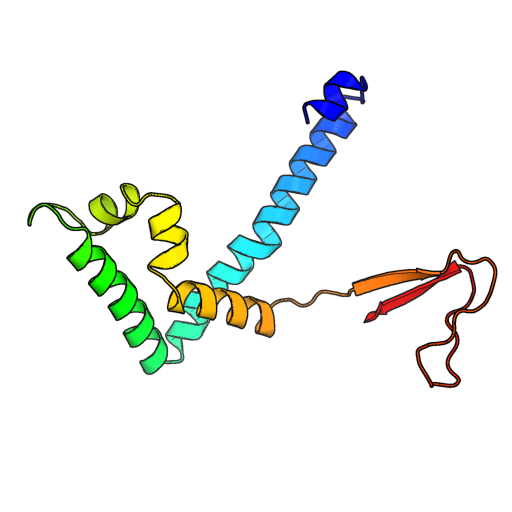RG A 1 79 ? 5.271 -1.821 14.755 1.00 96.75 79 ARG A N 1
ATOM 646 C CA . ARG A 1 79 ? 5.181 -3.278 14.681 1.00 96.75 79 ARG A CA 1
ATOM 647 C C . ARG A 1 79 ? 3.746 -3.767 14.867 1.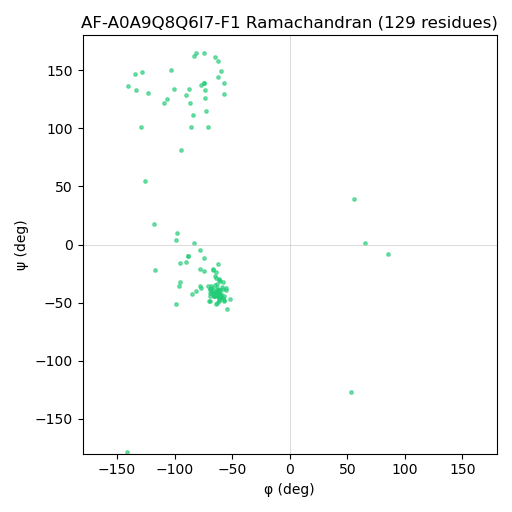00 96.75 79 ARG A C 1
ATOM 649 O O . ARG A 1 79 ? 3.350 -4.706 14.189 1.00 96.75 79 ARG A O 1
ATOM 656 N N . GLU A 1 80 ? 2.985 -3.152 15.769 1.00 97.38 80 GLU A N 1
ATOM 657 C CA . GLU A 1 80 ? 1.561 -3.467 15.943 1.00 97.38 80 GLU A CA 1
ATOM 658 C C . GLU A 1 80 ? 0.772 -3.060 14.692 1.00 97.38 80 GLU A C 1
ATOM 660 O O . GLU A 1 80 ? 0.020 -3.873 14.165 1.00 97.38 80 GLU A O 1
ATOM 665 N N . TRP A 1 81 ? 1.025 -1.875 14.128 1.00 95.19 81 TRP A N 1
ATOM 666 C CA . TRP A 1 81 ? 0.421 -1.464 12.853 1.00 95.19 81 TRP A CA 1
ATOM 667 C C . TRP A 1 81 ? 0.681 -2.451 11.707 1.00 95.19 81 TRP A C 1
ATOM 669 O O . TRP A 1 81 ? -0.220 -2.716 10.916 1.00 95.19 81 TRP A O 1
ATOM 679 N N . GLU A 1 82 ? 1.885 -3.016 11.627 1.00 93.69 82 GLU A N 1
ATOM 680 C CA . GLU A 1 82 ? 2.263 -3.973 10.581 1.00 93.69 82 GLU A CA 1
ATOM 681 C C . GLU A 1 82 ? 1.661 -5.376 10.763 1.00 93.69 82 GLU A C 1
ATOM 683 O O . GLU A 1 82 ? 1.573 -6.117 9.788 1.00 93.69 82 GLU A O 1
ATOM 688 N N . HIS A 1 83 ? 1.273 -5.774 11.981 1.00 96.19 83 HIS A N 1
ATOM 689 C CA . HIS A 1 83 ? 0.888 -7.167 12.274 1.00 96.19 83 HIS A CA 1
ATOM 690 C C . HIS A 1 83 ? -0.568 -7.343 12.719 1.00 96.19 83 HIS A C 1
ATOM 692 O O . HIS A 1 83 ? -1.098 -8.448 12.613 1.00 96.19 83 HIS A O 1
ATOM 698 N N . GLU A 1 84 ? -1.216 -6.296 13.229 1.00 97.25 84 GLU A N 1
ATOM 699 C CA . GLU A 1 84 ? -2.558 -6.390 13.817 1.00 97.25 84 GLU A CA 1
ATOM 700 C C . GLU A 1 84 ? -3.690 -6.201 12.789 1.00 97.25 84 GLU A C 1
ATOM 702 O O . GLU A 1 84 ? -4.842 -6.477 13.111 1.00 97.25 84 GLU A O 1
ATOM 707 N N . PHE A 1 85 ? -3.391 -5.776 11.551 1.00 96.69 85 PHE A N 1
ATOM 708 C CA . PHE A 1 85 ? -4.409 -5.435 10.540 1.00 96.69 85 PHE A CA 1
ATOM 709 C C . PHE A 1 85 ? -4.276 -6.169 9.185 1.00 96.69 85 PHE A C 1
ATOM 711 O O . PHE A 1 85 ? -4.215 -5.525 8.127 1.00 96.69 85 PHE A O 1
ATOM 718 N N . PRO A 1 86 ? -4.225 -7.514 9.159 1.00 96.00 86 PRO A N 1
ATOM 719 C CA . PRO A 1 86 ? -4.100 -8.274 7.914 1.00 96.00 86 PRO A CA 1
ATOM 720 C C . PRO A 1 86 ? -5.269 -8.087 6.925 1.00 96.00 86 PRO A C 1
ATOM 722 O O . PRO A 1 86 ? -5.051 -8.196 5.716 1.00 96.00 86 PRO A O 1
ATOM 725 N N . LEU A 1 87 ? -6.504 -7.815 7.372 1.00 95.38 87 LEU A N 1
ATOM 726 C CA . LEU A 1 87 ? -7.637 -7.571 6.467 1.00 95.38 87 LEU A CA 1
ATOM 727 C C . LEU A 1 87 ? -7.606 -6.165 5.867 1.00 95.38 87 LEU A C 1
ATOM 729 O O . LEU A 1 87 ? -7.951 -6.020 4.693 1.00 95.38 87 LEU A O 1
ATOM 733 N N . ILE A 1 88 ? -7.163 -5.147 6.611 1.00 93.00 88 ILE A N 1
ATOM 734 C CA . ILE A 1 88 ? -6.869 -3.825 6.028 1.00 93.00 88 ILE A CA 1
ATOM 735 C C . ILE A 1 88 ? -5.770 -3.942 4.969 1.00 93.00 88 ILE A C 1
ATOM 737 O O . ILE A 1 88 ? -5.928 -3.403 3.872 1.00 93.00 88 ILE A O 1
ATOM 741 N N . GLU A 1 89 ? -4.692 -4.681 5.250 1.00 92.56 89 GLU A N 1
ATOM 742 C CA . GLU A 1 89 ? -3.628 -4.912 4.268 1.00 92.56 89 GLU A CA 1
ATOM 743 C C . GLU A 1 89 ? -4.161 -5.634 3.019 1.00 92.56 89 GLU A C 1
ATOM 745 O O . GLU A 1 89 ? -3.864 -5.238 1.888 1.00 92.56 89 GLU A O 1
ATOM 750 N N . LEU A 1 90 ? -4.996 -6.661 3.204 1.00 92.94 90 LEU A N 1
ATOM 751 C CA . LEU A 1 90 ? -5.653 -7.358 2.100 1.00 92.94 90 LEU A CA 1
ATOM 752 C C . LEU A 1 90 ? -6.551 -6.416 1.287 1.00 92.94 90 LEU A C 1
ATOM 754 O O . LEU A 1 90 ? -6.494 -6.439 0.059 1.00 92.94 90 LEU A O 1
ATOM 758 N N . GLY A 1 91 ? -7.341 -5.572 1.955 1.00 91.75 91 GLY A N 1
ATOM 759 C CA . GLY A 1 91 ? -8.205 -4.582 1.315 1.00 91.75 91 GLY A CA 1
ATOM 760 C C . GLY A 1 91 ? -7.419 -3.571 0.481 1.00 91.75 91 GLY A C 1
ATOM 761 O O . GLY A 1 91 ? -7.831 -3.246 -0.630 1.00 91.75 91 GLY A O 1
ATOM 762 N N . LEU A 1 92 ? -6.253 -3.133 0.966 1.00 90.81 92 LEU A N 1
ATOM 763 C CA . LEU A 1 92 ? -5.350 -2.267 0.207 1.00 90.81 92 LEU A CA 1
ATOM 764 C C . LEU A 1 92 ? -4.763 -2.979 -1.019 1.00 90.81 92 LEU A C 1
ATOM 766 O O . LEU A 1 92 ? -4.701 -2.403 -2.102 1.00 90.81 92 LEU A O 1
ATOM 770 N N . ARG A 1 93 ? -4.342 -4.241 -0.885 1.00 91.50 93 ARG A N 1
ATOM 771 C CA . ARG A 1 93 ? -3.829 -5.022 -2.024 1.00 91.50 93 ARG A CA 1
ATOM 772 C C . ARG A 1 93 ? -4.904 -5.254 -3.084 1.00 91.50 93 ARG A C 1
ATOM 774 O O . ARG A 1 93 ? -4.613 -5.153 -4.275 1.00 91.50 93 ARG A O 1
ATOM 781 N N . ASP A 1 94 ? -6.133 -5.547 -2.667 1.00 91.81 94 ASP A N 1
ATOM 782 C CA . ASP A 1 94 ? -7.244 -5.751 -3.596 1.00 91.81 94 ASP A CA 1
ATOM 783 C C . ASP A 1 94 ? -7.684 -4.437 -4.254 1.00 91.81 94 ASP A C 1
ATOM 785 O O . ASP A 1 94 ? -7.963 -4.420 -5.454 1.00 91.81 94 ASP A O 1
ATOM 789 N N . SER A 1 95 ? -7.645 -3.312 -3.527 1.00 91.38 95 SER A N 1
ATOM 790 C CA . SER A 1 95 ? -7.919 -2.007 -4.129 1.00 91.38 95 SER A CA 1
ATOM 791 C C . SER A 1 95 ? -6.875 -1.641 -5.181 1.00 91.38 95 SER A C 1
ATOM 793 O O . SER A 1 95 ? -7.254 -1.266 -6.289 1.00 91.38 95 SER A O 1
ATOM 795 N N . ILE A 1 96 ? -5.586 -1.871 -4.908 1.00 90.25 96 ILE A N 1
ATOM 796 C CA . ILE A 1 96 ? -4.513 -1.721 -5.902 1.00 90.25 96 ILE A CA 1
ATOM 797 C C . ILE A 1 96 ? -4.775 -2.618 -7.117 1.00 90.25 96 ILE A C 1
ATOM 799 O O . ILE A 1 96 ? -4.687 -2.147 -8.247 1.00 90.25 96 ILE A O 1
ATOM 803 N N . ARG A 1 97 ? -5.145 -3.889 -6.915 1.00 90.88 97 ARG A N 1
ATOM 804 C CA . ARG A 1 97 ? -5.428 -4.829 -8.015 1.00 90.88 97 ARG A CA 1
ATOM 805 C C . ARG A 1 97 ? -6.540 -4.333 -8.947 1.00 90.88 97 ARG A C 1
ATOM 807 O O . ARG A 1 97 ? -6.465 -4.574 -10.148 1.00 90.88 97 ARG A O 1
ATOM 814 N N . ILE A 1 98 ? -7.582 -3.707 -8.402 1.00 90.19 98 ILE A N 1
ATOM 815 C CA . ILE A 1 98 ? -8.753 -3.263 -9.174 1.00 90.19 98 ILE A CA 1
ATOM 816 C C . ILE A 1 98 ? -8.519 -1.892 -9.813 1.00 90.19 98 ILE A C 1
ATOM 818 O O . ILE A 1 98 ? -8.916 -1.664 -10.953 1.00 90.19 98 ILE A O 1
ATOM 822 N N . VAL A 1 99 ? -7.923 -0.969 -9.064 1.00 88.50 99 VAL A N 1
ATOM 823 C CA . VAL A 1 99 ? -7.902 0.457 -9.401 1.00 88.50 99 VAL A CA 1
ATOM 824 C C . VAL A 1 99 ? -6.626 0.848 -10.138 1.00 88.50 99 VAL A C 1
ATOM 826 O O . VAL A 1 99 ? -6.649 1.760 -10.966 1.00 88.50 99 VAL A O 1
ATOM 829 N N . MET A 1 100 ? -5.498 0.199 -9.843 1.00 82.00 100 MET A N 1
ATOM 830 C CA . MET A 1 100 ? -4.211 0.618 -10.384 1.00 82.00 100 MET A CA 1
ATOM 831 C C . MET A 1 100 ? -4.120 0.307 -11.879 1.00 82.00 100 MET A C 1
ATOM 833 O O . MET A 1 100 ? -3.804 -0.803 -12.297 1.00 82.00 100 MET A O 1
ATOM 837 N N . THR A 1 101 ? -4.321 1.335 -12.697 1.00 76.81 101 THR A N 1
ATOM 838 C CA . THR A 1 101 ? -4.035 1.312 -14.132 1.00 76.81 101 THR A CA 1
ATOM 839 C C . THR A 1 101 ? -2.639 1.881 -14.370 1.00 76.81 101 THR A C 1
ATOM 841 O O . THR A 1 101 ? -2.472 3.068 -14.654 1.00 76.81 101 THR A O 1
ATOM 844 N N . GLY A 1 102 ? -1.619 1.046 -14.181 1.00 77.81 102 GLY A N 1
ATOM 845 C CA . GLY A 1 102 ? -0.233 1.372 -14.515 1.00 77.81 102 GLY A CA 1
ATOM 846 C C . GLY A 1 102 ? 0.193 0.692 -15.811 1.00 77.81 102 GLY A C 1
ATOM 847 O O . GLY A 1 102 ? -0.283 -0.395 -16.115 1.00 77.81 102 GLY A O 1
ATOM 848 N N . ALA A 1 103 ? 1.114 1.314 -16.546 1.00 83.44 103 ALA A N 1
ATOM 849 C CA . ALA A 1 103 ? 1.822 0.668 -17.645 1.00 83.44 103 ALA A CA 1
ATOM 850 C C . ALA A 1 103 ? 3.270 0.448 -17.212 1.00 83.44 103 ALA A C 1
ATOM 852 O O . ALA A 1 103 ? 3.978 1.402 -16.874 1.00 83.44 103 ALA A O 1
ATOM 853 N N . SER A 1 104 ? 3.725 -0.799 -17.215 1.00 87.25 104 SER A N 1
ATOM 854 C CA . SER A 1 104 ? 5.144 -1.077 -17.017 1.00 87.25 104 SER A CA 1
ATOM 855 C C . SER A 1 104 ? 5.835 -0.997 -18.367 1.00 87.25 104 SER A C 1
ATOM 857 O O . SER A 1 104 ? 5.480 -1.715 -19.294 1.00 87.25 104 SER A O 1
ATOM 859 N N . PHE A 1 105 ? 6.831 -0.118 -18.489 1.00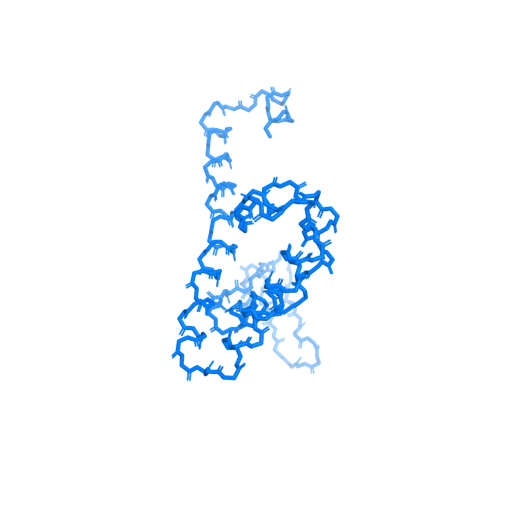 92.81 105 PHE A N 1
ATOM 860 C CA . PHE A 1 105 ? 7.557 0.061 -19.742 1.00 92.81 105 PHE A CA 1
ATOM 861 C C . PHE A 1 105 ? 9.071 -0.031 -19.575 1.00 92.81 105 PHE A C 1
ATOM 863 O O . PHE A 1 105 ? 9.641 0.321 -18.535 1.00 92.81 105 PHE A O 1
ATOM 870 N N . ARG A 1 106 ? 9.742 -0.518 -20.619 1.00 94.56 106 ARG A N 1
ATOM 871 C CA . ARG A 1 106 ? 11.205 -0.601 -20.716 1.00 94.56 106 ARG A CA 1
ATOM 872 C C . ARG A 1 106 ? 11.652 -0.247 -22.127 1.00 94.56 106 ARG A C 1
ATOM 874 O O . ARG A 1 106 ? 11.058 -0.718 -23.090 1.00 94.56 106 ARG A O 1
ATOM 881 N N . LYS A 1 107 ? 12.714 0.555 -22.246 1.00 95.69 107 LYS A N 1
ATOM 882 C CA . LYS A 1 107 ? 13.338 0.884 -23.534 1.00 95.69 107 LYS A CA 1
ATOM 883 C C . LYS A 1 107 ? 14.437 -0.126 -23.858 1.00 95.69 107 LYS A C 1
ATOM 885 O O . LYS A 1 107 ? 15.328 -0.337 -23.037 1.00 95.69 107 LYS A O 1
ATOM 890 N N . ASN A 1 108 ? 14.409 -0.703 -25.054 1.00 96.88 108 ASN A N 1
ATOM 891 C CA . ASN A 1 108 ? 15.506 -1.521 -25.553 1.00 96.88 108 ASN A CA 1
ATOM 892 C C . ASN A 1 108 ? 16.699 -0.624 -25.928 1.00 96.88 108 ASN A C 1
ATOM 894 O O . ASN A 1 108 ? 16.611 0.175 -26.858 1.00 96.88 108 ASN A O 1
ATOM 898 N N . ILE A 1 109 ? 17.809 -0.775 -25.204 1.00 97.19 109 ILE A N 1
ATOM 899 C CA . ILE A 1 109 ? 19.078 -0.063 -25.437 1.00 97.19 109 ILE A CA 1
ATOM 900 C C . ILE A 1 109 ? 20.236 -1.019 -25.773 1.00 97.19 109 ILE A C 1
ATOM 902 O O . ILE A 1 109 ? 21.399 -0.651 -25.651 1.00 97.19 109 ILE A O 1
ATOM 906 N N . SER A 1 110 ? 19.931 -2.257 -26.173 1.00 95.31 110 SER A N 1
ATOM 907 C CA . SER A 1 110 ? 20.935 -3.307 -26.414 1.00 95.31 110 SER A CA 1
ATOM 908 C C . SER A 1 110 ? 21.733 -3.134 -27.712 1.00 95.31 110 SER A C 1
ATOM 910 O O . SER A 1 110 ? 22.715 -3.840 -27.922 1.00 95.31 110 SER A O 1
ATOM 912 N N . GLY A 1 111 ? 21.317 -2.228 -28.603 1.00 95.94 111 GLY A N 1
ATOM 913 C CA . GLY A 1 111 ? 21.912 -2.070 -29.932 1.00 95.94 111 GLY A CA 1
ATOM 914 C C . GLY A 1 111 ? 21.332 -3.012 -30.994 1.00 95.94 111 GLY A C 1
ATOM 915 O O . GLY A 1 111 ? 21.608 -2.823 -32.175 1.00 95.94 111 GLY A O 1
ATOM 916 N N . GLY A 1 112 ? 20.485 -3.971 -30.609 1.00 95.31 112 GLY A N 1
ATOM 917 C CA . GLY A 1 112 ? 19.825 -4.922 -31.507 1.00 95.31 112 GLY A CA 1
ATOM 918 C C . GLY A 1 112 ? 18.379 -5.201 -31.101 1.00 95.31 112 GLY A C 1
ATOM 919 O O . GLY A 1 112 ? 17.861 -4.608 -30.157 1.00 95.31 112 GLY A O 1
ATOM 920 N N . GLY A 1 113 ? 17.695 -6.079 -31.835 1.00 95.75 113 GLY A N 1
ATOM 921 C CA . GLY A 1 113 ? 16.355 -6.528 -31.453 1.00 95.75 113 GLY A CA 1
ATOM 922 C C . GLY A 1 113 ? 16.402 -7.512 -30.275 1.00 95.75 113 GLY A C 1
ATOM 923 O O . GLY A 1 113 ? 17.261 -8.390 -30.255 1.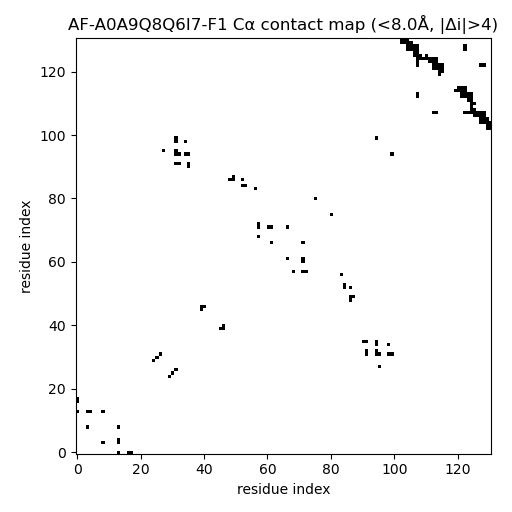00 95.75 113 GLY A O 1
ATOM 924 N N . ILE A 1 114 ? 15.478 -7.384 -29.318 1.00 95.50 114 ILE A N 1
ATOM 925 C CA . ILE A 1 114 ? 15.321 -8.315 -28.186 1.00 95.50 114 ILE A CA 1
ATOM 926 C C . ILE A 1 114 ? 14.075 -9.170 -28.412 1.00 95.50 114 ILE A C 1
ATOM 928 O O . ILE A 1 114 ? 12.985 -8.626 -28.571 1.00 95.50 114 ILE A O 1
ATOM 932 N N . ARG A 1 115 ? 14.223 -10.496 -28.386 1.00 94.94 115 ARG A N 1
ATOM 933 C CA . ARG A 1 115 ? 13.100 -11.430 -28.537 1.00 94.94 115 ARG A CA 1
ATOM 934 C C . ARG A 1 115 ? 12.241 -11.487 -27.274 1.00 94.94 115 ARG A C 1
ATOM 936 O O . ARG A 1 115 ? 12.780 -11.521 -26.165 1.00 94.94 115 ARG A O 1
ATOM 943 N N . ILE A 1 116 ? 10.919 -11.532 -27.431 1.00 92.50 116 ILE A N 1
ATOM 944 C CA . ILE A 1 116 ? 9.981 -11.667 -26.310 1.00 92.50 116 ILE A CA 1
ATOM 945 C C . ILE A 1 116 ? 9.799 -13.154 -25.976 1.00 92.50 116 ILE A C 1
ATOM 947 O O . ILE A 1 116 ? 9.059 -13.864 -26.654 1.00 92.50 116 ILE A O 1
ATOM 951 N N . GLY A 1 117 ? 10.464 -13.634 -24.920 1.00 88.69 117 GLY A N 1
ATOM 952 C CA . GLY A 1 117 ? 10.352 -15.025 -24.458 1.00 88.69 117 GLY A CA 1
ATOM 953 C C . GLY A 1 117 ? 10.613 -16.047 -25.573 1.00 88.69 117 GLY A C 1
ATOM 954 O O . GLY A 1 117 ? 11.639 -15.982 -26.261 1.00 88.69 117 GLY A O 1
ATOM 955 N N . ASP A 1 118 ? 9.662 -16.965 -25.753 1.00 93.00 118 ASP A N 1
ATOM 956 C CA . ASP A 1 118 ? 9.667 -17.992 -26.806 1.00 93.00 118 ASP A CA 1
ATOM 957 C C . ASP A 1 118 ? 8.828 -17.617 -28.039 1.00 93.00 118 ASP A C 1
ATOM 959 O O . ASP A 1 118 ? 8.599 -18.458 -28.904 1.00 93.00 118 ASP A O 1
ATOM 963 N N . SER A 1 119 ? 8.362 -16.369 -28.137 1.00 90.38 119 SER A N 1
ATOM 964 C CA . SER A 1 119 ? 7.651 -15.886 -29.325 1.00 90.38 119 SER A CA 1
ATOM 965 C C . SER A 1 119 ? 8.613 -15.472 -30.443 1.00 90.38 119 SER A C 1
ATOM 967 O O . SER A 1 119 ? 9.802 -15.242 -30.207 1.00 90.38 119 SER A O 1
ATOM 969 N N . ASP A 1 120 ? 8.076 -15.313 -31.652 1.00 91.25 120 ASP A N 1
ATOM 970 C CA . ASP A 1 120 ? 8.794 -14.736 -32.796 1.00 91.25 120 ASP A CA 1
ATOM 971 C C . ASP A 1 120 ? 8.768 -13.192 -32.800 1.00 91.25 120 ASP A C 1
ATOM 973 O O . ASP A 1 120 ? 9.323 -12.554 -33.695 1.00 91.25 120 ASP A O 1
ATOM 977 N N . GLU A 1 121 ? 8.149 -12.575 -31.787 1.00 94.12 121 GLU A N 1
ATOM 978 C CA . GLU A 1 121 ? 8.067 -11.123 -31.652 1.00 94.12 121 GLU A CA 1
ATOM 979 C C . GLU A 1 121 ? 9.389 -10.534 -31.145 1.00 94.12 121 GLU A C 1
ATOM 981 O O . GLU A 1 121 ? 10.029 -11.035 -30.210 1.00 94.12 121 GLU A O 1
ATOM 986 N N . MET A 1 122 ? 9.782 -9.414 -31.749 1.00 95.25 122 MET A N 1
ATOM 987 C CA . MET A 1 122 ? 11.036 -8.721 -31.472 1.00 95.25 122 MET A CA 1
ATOM 988 C C . MET A 1 122 ? 10.755 -7.284 -31.051 1.00 95.25 122 MET A C 1
ATOM 990 O O . MET A 1 122 ? 10.079 -6.546 -31.758 1.00 95.25 122 MET A O 1
ATOM 994 N N . ILE A 1 123 ? 11.349 -6.852 -29.941 1.00 95.94 123 ILE A N 1
ATOM 995 C CA . ILE A 1 123 ? 11.398 -5.449 -29.530 1.00 95.94 123 ILE A CA 1
ATOM 996 C C . ILE A 1 123 ? 12.578 -4.802 -30.263 1.00 95.94 123 ILE A C 1
ATOM 998 O O . ILE A 1 123 ? 13.728 -5.128 -29.948 1.00 95.94 123 ILE A O 1
ATOM 1002 N N . PRO A 1 124 ? 12.361 -3.883 -31.220 1.00 97.19 124 PRO A N 1
ATOM 1003 C CA . PRO A 1 124 ? 13.457 -3.256 -31.953 1.00 97.19 124 PRO A CA 1
ATOM 1004 C C . PRO A 1 124 ? 14.380 -2.442 -31.043 1.00 97.19 124 PRO A C 1
ATOM 1006 O O . PRO A 1 124 ? 13.982 -1.990 -29.966 1.00 97.19 124 PRO A O 1
ATOM 1009 N N . ASN A 1 125 ? 15.615 -2.207 -31.489 1.00 97.25 125 ASN A N 1
ATOM 1010 C CA . ASN A 1 125 ? 16.509 -1.282 -30.797 1.00 97.25 125 ASN A CA 1
ATOM 1011 C C . ASN A 1 125 ? 15.853 0.109 -30.695 1.00 97.25 125 ASN A C 1
ATOM 1013 O O . ASN A 1 125 ? 15.243 0.580 -31.653 1.00 97.25 125 ASN A O 1
ATOM 1017 N N . ASN A 1 126 ? 15.990 0.765 -29.543 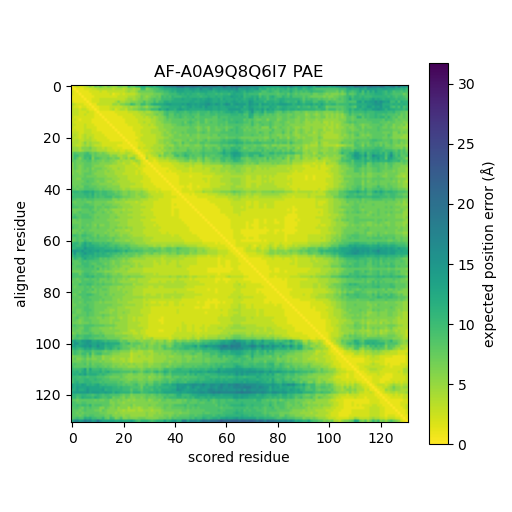1.00 96.69 126 ASN A N 1
ATOM 1018 C CA . ASN A 1 126 ? 15.343 2.030 -29.174 1.00 96.69 126 ASN A CA 1
ATOM 1019 C C . ASN A 1 126 ? 13.808 2.019 -29.042 1.00 96.69 126 ASN A C 1
ATOM 1021 O O . ASN A 1 126 ? 13.249 3.067 -28.709 1.00 96.69 126 ASN A O 1
ATOM 1025 N N . ALA A 1 127 ? 13.134 0.882 -29.229 1.00 96.50 127 ALA A N 1
ATOM 1026 C CA . ALA A 1 127 ? 11.697 0.759 -28.990 1.00 96.50 127 ALA A CA 1
ATOM 1027 C C . ALA A 1 127 ? 11.371 0.508 -27.507 1.00 96.50 127 ALA A C 1
ATOM 1029 O O . ALA A 1 127 ? 12.234 0.098 -26.724 1.00 96.50 127 ALA A O 1
ATOM 1030 N N . PHE A 1 128 ? 10.111 0.742 -27.130 1.00 94.94 128 PHE A N 1
ATOM 1031 C CA . PHE A 1 128 ? 9.589 0.432 -25.800 1.00 94.94 128 PHE A CA 1
ATOM 1032 C C . PHE A 1 128 ? 8.784 -0.867 -25.825 1.00 94.94 128 PHE A C 1
ATOM 1034 O O . PHE A 1 128 ? 7.917 -1.041 -26.675 1.00 94.94 128 PHE A O 1
ATOM 1041 N N . ALA A 1 129 ? 9.038 -1.742 -24.857 1.00 93.38 129 ALA A N 1
ATOM 1042 C CA . ALA A 1 129 ? 8.086 -2.767 -24.452 1.00 93.38 129 ALA A CA 1
ATOM 1043 C C . ALA A 1 129 ? 7.167 -2.169 -23.385 1.00 93.38 129 ALA A C 1
ATOM 1045 O O . ALA A 1 129 ? 7.672 -1.515 -22.470 1.00 93.38 129 ALA A O 1
ATOM 1046 N N . VAL A 1 130 ? 5.855 -2.372 -23.514 1.00 91.31 130 VAL A N 1
ATOM 1047 C CA . VAL A 1 130 ? 4.828 -1.852 -22.600 1.00 91.31 130 VAL A CA 1
ATOM 1048 C C . VAL A 1 130 ? 3.847 -2.979 -22.274 1.00 91.31 130 VAL A C 1
ATOM 1050 O O . VAL A 1 130 ? 3.413 -3.671 -23.195 1.00 91.31 130 VAL A O 1
ATOM 1053 N N . CYS A 1 131 ? 3.512 -3.160 -20.996 1.00 75.69 131 CYS A N 1
ATOM 1054 C CA . CYS A 1 131 ? 2.485 -4.090 -20.520 1.00 75.69 131 CYS A CA 1
ATOM 1055 C C . CYS A 1 131 ? 1.559 -3.439 -19.494 1.00 75.69 131 CYS A C 1
ATOM 1057 O O . CYS A 1 131 ? 2.048 -2.561 -18.737 1.00 75.69 131 CYS A O 1
#

Mean predicted aligned error: 6.1 Å

pLDDT: mean 92.91, std 5.17, range [74.19, 98.0]

Solvent-accessible surface area (backbone atoms only — not comparable to full-atom values): 7710 Å² total; per-residue (Å²): 107,72,72,43,60,74,70,64,56,53,70,68,58,56,49,50,50,54,53,49,51,52,52,57,52,44,59,65,51,52,55,27,49,65,43,37,63,58,57,32,73,77,32,68,67,61,36,50,53,48,50,47,47,54,51,52,50,37,60,71,64,50,88,51,96,84,59,50,63,67,61,35,60,73,66,54,48,73,67,49,64,75,66,66,43,66,60,58,53,48,42,41,54,50,27,38,69,75,65,64,86,72,74,55,69,48,70,35,81,80,81,44,67,46,64,51,82,92,50,94,52,63,48,44,49,74,34,71,52,75,87

Radius of gyration: 22.57 Å; Cα contacts (8 Å, |Δi|>4): 90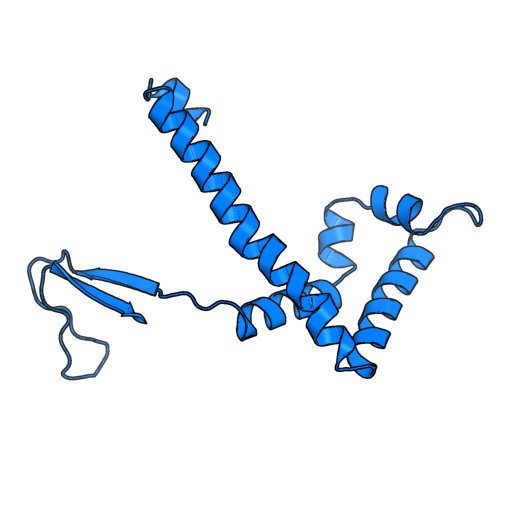; chains: 1; bounding box: 48×42×63 Å

Foldseek 3Di:
DVVCVVVVPDPVVVVVVVVVVVVVVCVLQVVLLVCLVVVCVVPVVLVVVQVVLLVVQLVVQDPDPPDDSCNSVVPDDPVCVVPSRVSSVVSSVVSCVVPPPDKDKDFAQPQAWDDDDPDPDTQGHRHMDID